Protein AF-A0A933FJE3-F1 (afdb_monomer_lite)

Radius of gyration: 15.72 Å; chains: 1; bounding box: 46×37×36 Å

Sequence (157 aa):
MAVIEDHADWTGIQLTSIDVGARHKKKRNLIFRDIAYATMGEVRLARLLAEQGIPFTPNVLVTLHTLGDKPKDYVPDFILNGMPYLWEGKELIHGFEAKGVPRNGFFAPKALARVEALQRERNIVIKLISDREIIHYFEKSGRLGRSCLPLRPLVDE

Foldseek 3Di:
DDDDDQQFACPPWDLAADCPPLVVVPDPCQDDPNDGDNDNLLVLVVVQCVVVVFDKRAFTWDWFQPLPDHIDIDTAGIFTPDAWFDQQVHDTAGEEHEDEDDDVNDDDVVVVSVQVRSCVVGVHHYHYDYSVRSCCCRVPVSHRHPTRDGPDPPDDD

Secondary structure (DSSP, 8-state):
----------TT----B---SGGG---GGGEETTEE-SSHHHHHHHHHHHHTT--EEESB-EEESSSSSS-EEE--SEEESSS-EEETTTEEESEEEEESPPBTTB--HHHHHHHHHHHHHH---EEEEEHHHHHIIIIIISSSTTT--B-------

pLDDT: mean 83.18, std 14.45, range [37.59, 96.19]

Structure (mmCIF, N/CA/C/O backbone):
data_AF-A0A933FJE3-F1
#
_entry.id   AF-A0A933FJE3-F1
#
loop_
_atom_site.group_PDB
_atom_site.id
_atom_site.type_symbol
_atom_site.label_atom_id
_atom_site.label_alt_id
_atom_site.label_comp_id
_atom_site.label_asym_id
_atom_site.label_entity_id
_atom_site.label_seq_id
_atom_site.pdbx_PDB_ins_code
_atom_site.Cartn_x
_atom_site.Cartn_y
_atom_site.Cartn_z
_atom_site.occupancy
_atom_site.B_iso_or_equiv
_atom_site.auth_seq_id
_atom_site.a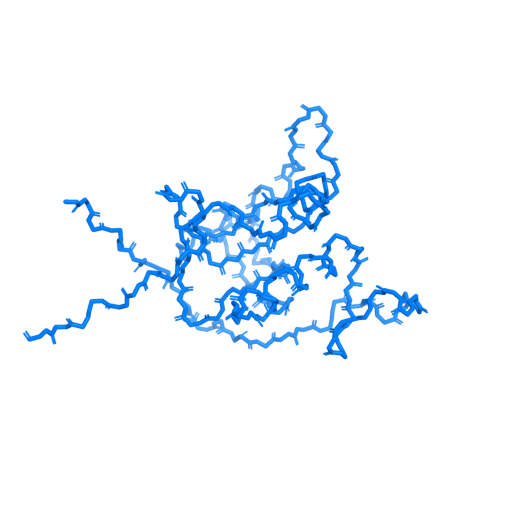uth_comp_id
_atom_site.auth_asym_id
_atom_site.auth_atom_id
_atom_site.pdbx_PDB_model_num
ATOM 1 N N . MET A 1 1 ? -17.650 19.693 -10.206 1.00 47.25 1 MET A N 1
ATOM 2 C CA . MET A 1 1 ? -16.632 18.914 -9.467 1.00 47.25 1 MET A CA 1
ATOM 3 C C . MET A 1 1 ? -15.848 18.123 -10.497 1.00 47.25 1 MET A C 1
ATOM 5 O O . MET A 1 1 ? -16.485 17.613 -11.406 1.00 47.25 1 MET A O 1
ATOM 9 N N . ALA A 1 2 ? -14.515 18.088 -10.425 1.00 51.97 2 ALA A N 1
ATOM 10 C CA . ALA A 1 2 ? -13.732 17.246 -11.331 1.00 51.97 2 ALA A CA 1
ATOM 11 C C . ALA A 1 2 ? -14.068 15.773 -11.049 1.00 51.97 2 ALA A C 1
ATOM 13 O O . ALA A 1 2 ? -14.072 15.366 -9.886 1.00 51.97 2 ALA A O 1
ATOM 14 N N . VAL A 1 3 ? -14.406 15.016 -12.091 1.00 59.41 3 VAL A N 1
ATOM 15 C CA . VAL A 1 3 ? -14.589 13.565 -11.999 1.00 59.41 3 VAL A CA 1
ATOM 16 C C . VAL A 1 3 ? -13.194 12.965 -11.840 1.00 59.41 3 VAL A C 1
ATOM 18 O O . VAL A 1 3 ? -12.312 13.240 -12.648 1.00 59.41 3 VAL A O 1
ATOM 21 N N . ILE A 1 4 ? -12.966 12.229 -10.752 1.00 70.56 4 ILE A N 1
ATOM 22 C CA . ILE A 1 4 ? -11.730 11.467 -10.567 1.00 70.56 4 ILE A CA 1
ATOM 23 C C . ILE A 1 4 ? -12.006 10.086 -11.155 1.00 70.56 4 ILE A C 1
ATOM 25 O O . ILE A 1 4 ? -12.772 9.320 -10.573 1.00 70.56 4 ILE A O 1
ATOM 29 N N . GLU A 1 5 ? -11.431 9.810 -12.321 1.00 79.94 5 GLU A N 1
ATOM 30 C CA . GLU A 1 5 ? -11.540 8.515 -12.992 1.00 79.94 5 GLU A CA 1
ATOM 31 C C . GLU A 1 5 ? -10.448 7.558 -12.501 1.00 79.94 5 GLU A C 1
ATOM 33 O O . GLU A 1 5 ? -9.308 7.960 -12.254 1.00 79.94 5 GLU A O 1
ATOM 38 N N . ASP A 1 6 ? -10.817 6.288 -12.345 1.00 86.81 6 ASP A N 1
ATOM 39 C CA . ASP A 1 6 ? -9.883 5.205 -12.058 1.00 86.81 6 ASP A CA 1
ATOM 40 C C . ASP A 1 6 ? -9.428 4.557 -13.371 1.00 86.81 6 ASP A C 1
ATOM 42 O O . ASP A 1 6 ? -10.247 4.092 -14.164 1.00 86.81 6 ASP A O 1
ATOM 46 N N . HIS A 1 7 ? -8.115 4.523 -13.593 1.00 89.69 7 HIS A N 1
ATOM 47 C CA . HIS A 1 7 ? -7.489 3.931 -14.777 1.00 89.69 7 HIS A CA 1
ATOM 48 C C . HIS A 1 7 ? -6.645 2.691 -14.449 1.00 89.69 7 HIS A C 1
ATOM 50 O O . HIS A 1 7 ? -5.802 2.298 -15.264 1.00 89.69 7 HIS A O 1
ATOM 56 N N . ALA A 1 8 ? -6.816 2.102 -13.260 1.00 91.94 8 ALA A N 1
ATOM 57 C CA . ALA A 1 8 ? -6.064 0.933 -12.828 1.00 91.94 8 ALA A CA 1
ATOM 58 C C . ALA A 1 8 ? -6.268 -0.285 -13.747 1.00 91.94 8 ALA A C 1
ATOM 60 O O . ALA A 1 8 ? -7.383 -0.752 -13.975 1.00 91.94 8 ALA A O 1
ATOM 61 N N . ASP A 1 9 ? -5.159 -0.841 -14.232 1.00 92.75 9 ASP A N 1
ATOM 62 C CA . ASP A 1 9 ? -5.101 -2.082 -14.995 1.00 92.75 9 ASP A CA 1
ATOM 63 C C . ASP A 1 9 ? -4.838 -3.266 -14.057 1.00 92.75 9 ASP A C 1
ATOM 65 O O . ASP A 1 9 ? -3.711 -3.526 -13.628 1.00 92.75 9 ASP A O 1
ATOM 69 N N . TRP A 1 10 ? -5.907 -4.001 -13.759 1.00 91.88 10 TRP A N 1
ATOM 70 C CA . TRP A 1 10 ? -5.880 -5.203 -12.925 1.00 91.88 10 TRP A CA 1
ATOM 71 C C . TRP A 1 10 ? -5.642 -6.493 -13.723 1.00 91.88 10 TRP A C 1
ATOM 73 O O . TRP A 1 10 ? -5.692 -7.589 -13.156 1.00 91.88 10 TRP A O 1
ATOM 83 N N . THR A 1 11 ? -5.396 -6.404 -15.034 1.00 91.00 11 THR A N 1
ATOM 84 C CA . THR A 1 11 ? -5.267 -7.577 -15.907 1.00 91.00 11 THR A CA 1
ATOM 85 C C . THR A 1 11 ? -4.146 -8.498 -15.429 1.00 91.00 11 THR A C 1
ATOM 87 O O . THR A 1 11 ? -2.988 -8.105 -15.307 1.00 91.00 11 THR A O 1
ATOM 90 N N . GLY A 1 12 ? -4.493 -9.760 -15.163 1.00 88.56 12 GLY A N 1
ATOM 91 C CA . GLY A 1 12 ? -3.543 -10.779 -14.710 1.00 88.56 12 GLY A CA 1
ATOM 92 C C . GLY A 1 12 ? -3.146 -10.691 -13.231 1.00 88.56 12 GLY A C 1
ATOM 93 O O . GLY A 1 12 ? -2.390 -11.547 -12.775 1.00 88.56 12 GLY A O 1
ATOM 94 N N . ILE A 1 13 ? -3.664 -9.724 -12.464 1.00 91.06 13 ILE A N 1
ATOM 95 C CA . ILE A 1 13 ? -3.448 -9.640 -11.015 1.00 91.06 13 ILE A CA 1
ATOM 96 C C . ILE A 1 13 ? -4.542 -10.435 -10.301 1.00 91.06 13 ILE A C 1
ATOM 98 O O . ILE A 1 13 ? -5.731 -10.147 -10.423 1.00 91.06 13 ILE A O 1
ATOM 102 N N . GLN A 1 14 ? -4.139 -11.437 -9.521 1.00 92.00 14 GLN A N 1
ATOM 103 C CA . GLN A 1 14 ? -5.055 -12.194 -8.673 1.00 92.00 14 GLN A CA 1
ATOM 104 C C . GLN A 1 14 ? -5.064 -11.600 -7.266 1.00 92.00 14 GLN A C 1
ATOM 106 O O . GLN A 1 14 ? -4.026 -11.531 -6.611 1.00 92.00 14 GLN A O 1
ATOM 111 N N . LEU A 1 15 ? -6.245 -11.205 -6.780 1.00 91.31 15 LEU A N 1
ATOM 112 C CA . LEU A 1 15 ? -6.442 -10.737 -5.405 1.00 91.31 15 LEU A CA 1
ATOM 113 C C . LEU A 1 15 ? -6.443 -11.921 -4.429 1.00 91.31 15 LEU A C 1
ATOM 115 O O . LEU A 1 15 ? -7.445 -12.256 -3.799 1.00 91.31 15 LEU A O 1
ATOM 119 N N . THR A 1 16 ? -5.289 -12.567 -4.319 1.00 91.12 16 THR A N 1
ATOM 120 C CA . THR A 1 16 ? -5.030 -13.689 -3.422 1.00 91.12 16 THR A CA 1
ATOM 121 C C . THR A 1 16 ? -3.801 -13.383 -2.585 1.00 91.12 16 THR A C 1
ATOM 123 O O . THR A 1 16 ? -2.752 -13.035 -3.126 1.00 91.12 16 THR A O 1
ATOM 126 N N . SER A 1 17 ? -3.927 -13.542 -1.269 1.00 89.50 17 SER A N 1
ATOM 127 C CA . SER A 1 17 ? -2.799 -13.384 -0.353 1.00 89.50 17 SER A CA 1
ATOM 128 C C . SER A 1 17 ? -1.782 -14.497 -0.568 1.00 89.50 17 SER A C 1
ATOM 130 O O . SER A 1 17 ? -2.136 -15.680 -0.533 1.00 89.50 17 SER A O 1
ATOM 132 N N . ILE A 1 18 ? -0.522 -14.122 -0.780 1.00 89.12 18 ILE A N 1
ATOM 133 C CA . ILE A 1 18 ? 0.592 -15.065 -0.844 1.00 89.12 18 ILE A CA 1
ATOM 134 C C . ILE A 1 18 ? 1.313 -15.161 0.504 1.00 89.12 18 ILE A C 1
ATOM 136 O O . ILE A 1 18 ? 1.378 -14.209 1.286 1.00 89.12 18 ILE A O 1
ATOM 140 N N . ASP A 1 19 ? 1.890 -16.330 0.783 1.00 80.88 19 ASP A N 1
ATOM 141 C CA . ASP A 1 19 ? 2.715 -16.517 1.975 1.00 80.88 19 ASP A CA 1
ATOM 142 C C . ASP A 1 19 ? 4.084 -15.854 1.779 1.00 80.88 19 ASP A C 1
ATOM 144 O O . ASP A 1 19 ? 4.952 -16.364 1.075 1.00 80.88 19 ASP A O 1
ATOM 148 N N . VAL A 1 20 ? 4.287 -14.710 2.431 1.00 72.69 20 VAL A N 1
ATOM 149 C CA . VAL A 1 20 ? 5.547 -13.949 2.403 1.00 72.69 20 VAL A CA 1
ATOM 150 C C . VAL A 1 20 ? 6.554 -14.393 3.476 1.00 72.69 20 VAL A C 1
ATOM 152 O O . VAL A 1 20 ? 7.509 -13.679 3.785 1.00 72.69 20 VAL A O 1
ATOM 155 N N . GLY A 1 21 ? 6.376 -15.576 4.076 1.00 61.72 21 GLY A N 1
ATOM 156 C CA . GLY A 1 21 ? 7.347 -16.155 5.011 1.00 61.72 21 GLY A CA 1
ATOM 157 C C . GLY A 1 21 ? 7.241 -15.627 6.446 1.00 61.72 21 GLY A C 1
ATOM 158 O O . GLY A 1 21 ? 8.146 -15.833 7.261 1.00 61.72 21 GLY A O 1
ATOM 159 N N . ALA A 1 22 ? 6.121 -14.993 6.812 1.00 55.41 22 ALA A N 1
ATOM 160 C CA . ALA A 1 22 ? 5.866 -14.546 8.186 1.00 55.41 22 ALA A CA 1
ATOM 161 C C . ALA A 1 22 ? 5.720 -15.714 9.189 1.00 55.41 22 ALA A C 1
ATOM 163 O O . ALA A 1 22 ? 5.826 -15.500 10.399 1.00 55.41 22 ALA A O 1
ATOM 164 N N . ARG A 1 23 ? 5.555 -16.961 8.713 1.00 50.00 23 ARG A N 1
ATOM 165 C CA . ARG A 1 23 ? 5.345 -18.173 9.535 1.00 50.00 23 ARG A CA 1
ATOM 166 C C . ARG A 1 23 ? 6.421 -18.431 10.599 1.00 50.00 23 ARG A C 1
ATOM 168 O O . ARG A 1 23 ? 6.124 -19.049 11.621 1.00 50.00 23 ARG A O 1
ATOM 175 N N . HIS A 1 24 ? 7.646 -17.930 10.428 1.00 50.53 24 HIS A N 1
ATOM 176 C CA . HIS A 1 24 ? 8.704 -18.081 11.439 1.00 50.53 24 HIS A CA 1
ATOM 177 C C . HIS A 1 24 ? 8.605 -17.083 12.606 1.00 50.53 24 HIS A C 1
ATOM 179 O O . HIS A 1 24 ? 9.264 -17.264 13.632 1.00 50.53 24 HIS A O 1
ATOM 185 N N . LYS A 1 25 ? 7.742 -16.065 12.520 1.00 54.09 25 LYS A N 1
ATOM 186 C CA . LYS A 1 25 ? 7.489 -15.111 13.606 1.00 54.09 25 LYS A CA 1
ATOM 187 C C . LYS A 1 25 ? 6.264 -15.564 14.406 1.00 54.09 25 LYS A C 1
ATOM 189 O O . LYS A 1 25 ? 5.185 -15.003 14.278 1.00 54.09 25 LYS A O 1
ATOM 194 N N . LYS A 1 26 ? 6.441 -16.561 15.284 1.00 54.94 26 LYS A N 1
ATOM 195 C CA . LYS A 1 26 ? 5.417 -17.124 16.205 1.00 54.94 26 LYS A CA 1
ATOM 196 C C . LYS A 1 26 ? 4.864 -16.138 17.256 1.00 54.94 26 LYS A C 1
ATOM 198 O O . LYS A 1 26 ? 4.440 -16.547 18.338 1.00 54.94 26 LYS A O 1
ATOM 203 N N . LYS A 1 27 ? 4.890 -14.830 17.008 1.00 67.19 27 LYS A N 1
ATOM 204 C CA . LYS A 1 27 ? 4.329 -13.860 17.944 1.00 67.19 27 LYS A CA 1
ATOM 205 C C . LYS A 1 27 ? 2.829 -13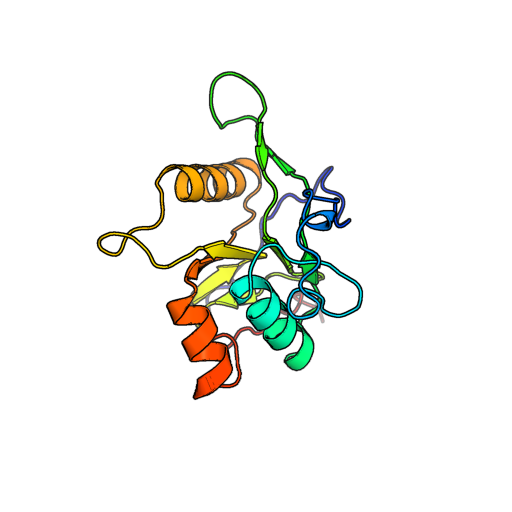.756 17.673 1.00 67.19 27 LYS A C 1
ATOM 207 O O . LYS A 1 27 ? 2.422 -13.212 16.655 1.00 67.19 27 LYS A O 1
ATOM 212 N N . ARG A 1 28 ? 2.005 -14.287 18.585 1.00 72.50 28 ARG A N 1
ATOM 213 C CA . ARG A 1 28 ? 0.529 -14.291 18.472 1.00 72.50 28 ARG A CA 1
ATOM 214 C C . ARG A 1 28 ? -0.075 -12.904 18.218 1.00 72.50 28 ARG A C 1
ATOM 216 O O . ARG A 1 28 ? -1.145 -12.809 17.639 1.00 72.50 28 ARG A O 1
ATOM 223 N N . ASN A 1 29 ? 0.608 -11.834 18.623 1.00 82.75 29 ASN A N 1
ATOM 224 C CA . ASN A 1 29 ? 0.169 -10.460 18.380 1.00 82.75 29 ASN A CA 1
ATOM 225 C C . ASN A 1 29 ? 0.308 -10.003 16.913 1.00 82.75 29 ASN A C 1
ATOM 227 O O . ASN A 1 29 ? -0.216 -8.945 16.585 1.00 82.75 29 ASN A O 1
ATOM 231 N N . LEU A 1 30 ? 0.978 -10.777 16.050 1.00 87.06 30 LEU A N 1
ATOM 232 C CA . LEU A 1 30 ? 1.117 -10.509 14.613 1.00 87.06 30 LEU A CA 1
ATOM 233 C C . LEU A 1 30 ? 0.044 -11.191 13.749 1.00 87.06 30 LEU A C 1
ATOM 235 O O . LEU A 1 30 ? 0.149 -11.188 12.526 1.00 87.06 30 LEU A O 1
ATOM 239 N N . ILE A 1 31 ? -0.970 -11.791 14.374 1.00 87.25 31 ILE A N 1
ATOM 240 C CA . ILE A 1 31 ? -2.056 -12.486 13.680 1.00 87.25 31 ILE A CA 1
ATOM 241 C C . ILE A 1 31 ? -3.336 -11.660 13.795 1.00 87.25 31 ILE A C 1
ATOM 243 O O . ILE A 1 31 ? -3.720 -11.232 14.888 1.00 87.25 31 ILE A O 1
ATOM 247 N N . PHE A 1 32 ? -4.016 -11.456 12.670 1.00 89.69 32 PHE A N 1
ATOM 248 C CA . PHE A 1 32 ? -5.341 -10.846 12.622 1.00 89.69 32 PHE A CA 1
ATOM 249 C C . PHE A 1 32 ? -6.198 -11.545 11.564 1.00 89.69 32 PHE A C 1
ATOM 251 O O . PHE A 1 32 ? -5.778 -11.659 10.416 1.00 89.69 32 PHE A O 1
ATOM 258 N N . ARG A 1 33 ? -7.391 -12.014 11.968 1.00 88.19 33 ARG A N 1
ATOM 259 C CA . ARG A 1 33 ? -8.308 -12.820 11.134 1.00 88.19 33 ARG A CA 1
ATOM 260 C C . ARG A 1 33 ? -7.599 -13.999 10.449 1.00 88.19 33 ARG A C 1
ATOM 262 O O . ARG A 1 33 ? -7.686 -14.156 9.240 1.00 88.19 33 ARG A O 1
ATOM 269 N N . ASP A 1 34 ? -6.832 -14.758 11.233 1.00 85.25 34 ASP A N 1
ATOM 270 C CA . ASP A 1 34 ? -6.049 -15.927 10.797 1.00 85.25 34 ASP A CA 1
ATOM 271 C C . ASP A 1 34 ? -4.954 -15.655 9.746 1.00 85.25 34 ASP A C 1
ATOM 273 O O . ASP A 1 34 ? -4.298 -16.581 9.269 1.00 85.25 34 ASP A O 1
ATOM 277 N N . ILE A 1 35 ? -4.674 -14.382 9.449 1.00 85.56 35 ILE A N 1
ATOM 278 C CA . ILE A 1 35 ? -3.582 -13.952 8.571 1.00 85.56 35 ILE A CA 1
ATOM 279 C C . ILE A 1 35 ? -2.407 -13.472 9.424 1.00 85.56 35 ILE A C 1
ATOM 281 O O . ILE A 1 35 ? -2.580 -12.693 10.366 1.00 85.56 35 ILE A O 1
ATOM 285 N N . ALA A 1 36 ? -1.203 -13.947 9.095 1.00 86.19 36 ALA A N 1
ATOM 286 C CA . ALA A 1 36 ? 0.039 -13.520 9.728 1.00 86.19 36 ALA A CA 1
ATOM 287 C C . ALA A 1 36 ? 0.642 -12.316 8.993 1.00 86.19 36 ALA A C 1
ATOM 289 O O . ALA A 1 36 ? 0.852 -12.366 7.782 1.00 86.19 36 ALA A O 1
ATOM 290 N N . TYR A 1 37 ? 0.974 -11.274 9.748 1.00 87.69 37 TYR A N 1
ATOM 291 C CA . TYR A 1 37 ? 1.587 -10.044 9.250 1.00 87.69 37 TYR A CA 1
ATOM 292 C C . TYR A 1 37 ? 3.063 -9.957 9.658 1.00 87.69 37 TYR A C 1
ATOM 294 O O . TYR A 1 37 ? 3.503 -10.568 10.641 1.00 87.69 37 TYR A O 1
ATOM 302 N N . ALA A 1 38 ? 3.862 -9.198 8.911 1.00 85.25 38 ALA A N 1
ATOM 303 C CA . ALA A 1 38 ? 5.294 -9.073 9.155 1.00 85.25 38 ALA A CA 1
ATOM 304 C C . ALA A 1 38 ? 5.618 -8.109 10.308 1.00 85.25 38 ALA A C 1
ATOM 306 O O . ALA A 1 38 ? 6.662 -8.282 10.965 1.00 85.25 38 ALA A O 1
ATOM 307 N N . THR A 1 39 ? 4.742 -7.130 10.562 1.00 88.81 39 THR A N 1
ATOM 308 C CA . THR A 1 39 ? 4.921 -6.058 11.552 1.00 88.81 39 THR A CA 1
ATOM 309 C C . THR A 1 39 ? 3.644 -5.750 12.349 1.00 88.81 39 THR A C 1
ATOM 311 O O . THR A 1 39 ? 2.530 -6.053 11.934 1.00 88.81 39 THR A O 1
ATOM 314 N N . MET A 1 40 ? 3.791 -5.112 13.521 1.00 89.38 40 MET A N 1
ATOM 315 C CA . MET A 1 40 ? 2.635 -4.594 14.276 1.00 89.38 40 MET A CA 1
ATOM 316 C C . MET A 1 40 ? 1.949 -3.419 13.565 1.00 89.38 40 MET 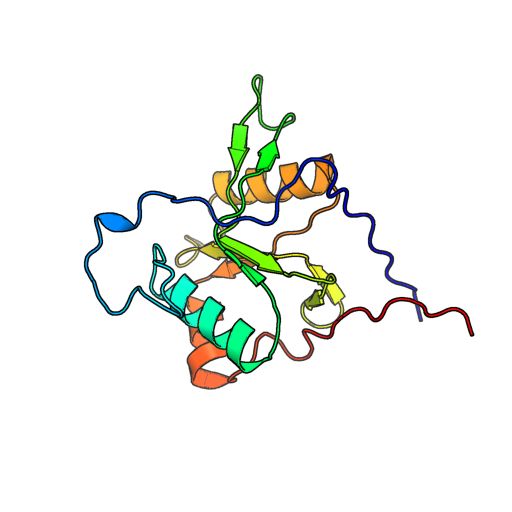A C 1
ATOM 318 O O . MET A 1 40 ? 0.766 -3.185 13.805 1.00 89.38 40 MET A O 1
ATOM 322 N N . GLY A 1 41 ? 2.680 -2.671 12.728 1.00 90.44 41 GLY A N 1
ATOM 323 C CA . GLY A 1 41 ? 2.118 -1.611 11.892 1.00 90.44 41 GLY A CA 1
ATOM 324 C C . GLY A 1 41 ? 1.079 -2.173 10.929 1.00 90.44 41 GLY A C 1
ATOM 325 O O . GLY A 1 41 ? -0.067 -1.733 10.942 1.00 90.44 41 GLY A O 1
ATOM 326 N N . GLU A 1 42 ? 1.427 -3.233 10.202 1.00 93.12 42 GLU A N 1
ATOM 327 C CA . GLU A 1 42 ? 0.482 -3.948 9.338 1.00 93.12 42 GLU A CA 1
ATOM 328 C C . GLU A 1 42 ? -0.739 -4.467 10.108 1.00 93.12 42 GLU A C 1
ATOM 330 O O . GLU A 1 42 ? -1.863 -4.254 9.670 1.00 93.12 42 GLU A O 1
ATOM 335 N N . VAL A 1 43 ? -0.565 -5.067 11.294 1.00 92.38 43 VAL A N 1
ATOM 336 C CA . VAL A 1 43 ? -1.713 -5.527 12.104 1.00 92.38 43 VAL A CA 1
ATOM 337 C C . VAL A 1 43 ? -2.649 -4.379 12.474 1.00 92.38 43 VAL A C 1
ATOM 339 O O . VAL A 1 43 ? -3.870 -4.524 12.397 1.00 92.38 43 VAL A O 1
ATOM 342 N N . ARG A 1 44 ? -2.099 -3.238 12.904 1.00 93.31 44 ARG A N 1
ATOM 343 C CA . ARG A 1 44 ? -2.893 -2.048 13.244 1.00 93.31 44 ARG A CA 1
ATOM 344 C C . ARG A 1 44 ? -3.632 -1.515 12.019 1.00 93.31 44 ARG A C 1
ATOM 346 O O . ARG A 1 44 ? -4.806 -1.173 12.127 1.00 93.31 44 ARG A O 1
ATOM 353 N N . LEU A 1 45 ? -2.973 -1.488 10.864 1.00 93.38 45 LEU A N 1
ATOM 354 C CA . LEU A 1 45 ? -3.577 -1.043 9.613 1.00 93.38 45 LEU A CA 1
ATOM 355 C C . LEU A 1 45 ? -4.697 -1.989 9.154 1.00 93.38 45 LEU A C 1
ATOM 357 O O . LEU A 1 45 ? -5.794 -1.532 8.847 1.00 93.38 45 LEU A O 1
ATOM 361 N N . ALA A 1 46 ? -4.469 -3.302 9.215 1.00 94.12 46 ALA A N 1
ATOM 362 C CA . ALA A 1 46 ? -5.466 -4.327 8.914 1.00 94.12 46 ALA A CA 1
ATOM 363 C C . ALA A 1 46 ? -6.717 -4.194 9.798 1.00 94.12 46 ALA A C 1
ATOM 365 O O . ALA A 1 46 ? -7.844 -4.303 9.312 1.00 94.12 46 ALA A O 1
ATOM 366 N N . ARG A 1 47 ? -6.527 -3.920 11.097 1.00 93.19 47 ARG A N 1
ATOM 367 C CA . ARG A 1 47 ? -7.626 -3.650 12.036 1.00 93.19 47 ARG A CA 1
ATOM 368 C C . ARG A 1 47 ? -8.395 -2.387 11.663 1.00 93.19 47 ARG A C 1
ATOM 370 O O . ARG A 1 47 ? -9.612 -2.459 11.572 1.00 93.19 47 ARG A O 1
ATOM 377 N N . LEU A 1 48 ? -7.705 -1.282 11.369 1.00 91.44 48 LEU A N 1
ATOM 378 C CA . LEU A 1 48 ? -8.352 -0.033 10.950 1.00 91.44 48 LEU A CA 1
ATOM 379 C C . LEU A 1 48 ? -9.186 -0.201 9.682 1.00 91.44 48 LEU A C 1
ATOM 381 O O . LEU A 1 48 ? -10.295 0.324 9.606 1.00 91.44 48 LEU A O 1
ATOM 385 N N . LEU A 1 49 ? -8.661 -0.903 8.676 1.00 91.38 49 LEU A N 1
ATOM 386 C CA . LEU A 1 49 ? -9.397 -1.180 7.442 1.00 91.38 49 LEU A CA 1
ATOM 387 C C . LEU A 1 49 ? -10.651 -2.013 7.739 1.00 91.38 49 LEU A C 1
ATOM 389 O O . LEU A 1 49 ? -11.746 -1.661 7.309 1.00 91.38 49 LEU A O 1
ATOM 393 N N . ALA A 1 50 ? -10.509 -3.066 8.547 1.00 90.81 50 ALA A N 1
ATOM 394 C CA . ALA A 1 50 ? -11.613 -3.937 8.933 1.00 90.81 50 ALA A CA 1
ATOM 395 C C . ALA A 1 50 ? -12.696 -3.229 9.768 1.00 90.81 50 ALA A C 1
ATOM 397 O O . ALA A 1 50 ? -13.880 -3.451 9.526 1.00 90.81 50 ALA A O 1
ATOM 398 N N . GLU A 1 51 ? -12.307 -2.394 10.732 1.00 89.00 51 GLU A N 1
ATOM 399 C CA . GLU A 1 51 ? -13.219 -1.600 11.571 1.00 89.00 51 GLU A CA 1
ATOM 400 C C . GLU A 1 51 ? -14.002 -0.573 10.745 1.00 89.00 51 GLU A C 1
ATOM 402 O O . GLU A 1 51 ? -15.166 -0.306 11.033 1.00 89.00 51 GLU A O 1
ATOM 407 N N . GLN A 1 52 ? -13.399 -0.053 9.675 1.00 85.94 52 GLN A N 1
ATOM 408 C CA . GLN A 1 52 ? -14.049 0.860 8.731 1.00 85.94 52 GLN A CA 1
ATOM 409 C C . GLN A 1 52 ? -14.837 0.136 7.629 1.00 85.94 52 GLN A C 1
ATOM 411 O O . GLN A 1 52 ? -15.370 0.787 6.733 1.00 85.94 52 GLN A O 1
ATOM 416 N N . GLY A 1 53 ? -14.908 -1.199 7.666 1.00 86.81 53 GLY A N 1
ATOM 417 C CA . GLY A 1 53 ? -15.600 -1.985 6.644 1.00 86.81 53 GLY A CA 1
ATOM 418 C C . GLY A 1 53 ? -14.967 -1.876 5.255 1.00 86.81 53 GLY A C 1
ATOM 419 O O . GLY A 1 53 ? -15.646 -2.120 4.263 1.00 86.81 53 GLY A O 1
ATOM 420 N N . ILE A 1 54 ? -13.687 -1.506 5.173 1.00 87.62 54 ILE A N 1
ATOM 421 C CA . ILE A 1 54 ? -12.932 -1.432 3.924 1.00 87.62 54 ILE A CA 1
ATOM 422 C C . ILE A 1 54 ? -12.423 -2.843 3.612 1.00 87.62 54 ILE A C 1
ATOM 424 O O . ILE A 1 54 ? -11.589 -3.362 4.361 1.00 87.62 54 ILE A O 1
ATOM 428 N N . PRO A 1 55 ? -12.921 -3.505 2.555 1.00 90.69 55 PRO A N 1
ATOM 429 C CA . PRO A 1 55 ? -12.453 -4.834 2.200 1.00 90.69 55 PRO A CA 1
ATOM 430 C C . PRO A 1 55 ? -11.050 -4.730 1.590 1.00 90.69 55 PRO A C 1
ATOM 432 O O . PRO A 1 55 ? -10.757 -3.812 0.829 1.00 90.69 55 PRO A O 1
ATOM 435 N N . PHE A 1 56 ? -10.168 -5.668 1.924 1.00 93.81 56 PHE A N 1
ATOM 436 C CA . PHE A 1 56 ? -8.795 -5.671 1.431 1.00 93.81 56 PHE A CA 1
ATOM 437 C C . PHE A 1 56 ? -8.247 -7.091 1.299 1.00 93.81 56 PHE A C 1
ATOM 439 O O . PHE A 1 56 ? -8.693 -8.011 1.990 1.00 93.81 56 PHE A O 1
ATOM 446 N N . THR A 1 57 ? -7.240 -7.244 0.446 1.00 94.88 57 THR A N 1
ATOM 447 C CA . THR A 1 57 ? -6.425 -8.447 0.306 1.00 94.88 57 THR A CA 1
ATOM 448 C C . THR A 1 57 ? -4.989 -8.118 0.710 1.00 94.88 57 THR A C 1
ATOM 450 O O . THR A 1 57 ? -4.382 -7.232 0.106 1.00 94.88 57 THR A O 1
ATOM 453 N N . PRO A 1 58 ? -4.427 -8.778 1.734 1.00 94.69 58 PRO A N 1
ATOM 454 C CA . PRO A 1 58 ? -3.038 -8.562 2.109 1.00 94.69 58 PRO A CA 1
ATOM 455 C C . PRO A 1 58 ? -2.085 -9.322 1.182 1.00 94.69 58 PRO A C 1
ATOM 457 O O . PRO A 1 58 ? -2.470 -10.347 0.626 1.00 94.69 58 PRO A O 1
ATOM 460 N N . ASN A 1 59 ? -0.837 -8.863 1.083 1.00 92.62 59 ASN A N 1
ATOM 461 C CA . ASN A 1 59 ? 0.267 -9.562 0.413 1.00 92.62 59 ASN A CA 1
ATOM 462 C C . ASN A 1 59 ? -0.074 -10.062 -1.005 1.00 92.62 59 ASN A C 1
ATOM 464 O O . ASN A 1 59 ? 0.025 -11.257 -1.287 1.00 92.62 59 ASN A O 1
ATOM 468 N N . VAL A 1 60 ? -0.499 -9.167 -1.896 1.00 92.75 60 VAL A N 1
ATOM 469 C CA . VAL A 1 60 ? -0.849 -9.528 -3.282 1.00 92.75 60 VAL A CA 1
ATOM 470 C C . VAL A 1 60 ? 0.405 -9.538 -4.150 1.00 92.75 60 VAL A C 1
ATOM 472 O O . VAL A 1 60 ? 1.145 -8.565 -4.167 1.00 92.75 60 VAL A O 1
ATOM 475 N N . LEU A 1 61 ? 0.661 -10.617 -4.890 1.00 94.25 61 LEU A N 1
ATOM 476 C CA . LEU A 1 61 ? 1.812 -10.682 -5.793 1.00 94.25 61 LEU A CA 1
ATOM 477 C C . LEU A 1 61 ? 1.539 -9.912 -7.092 1.00 94.25 61 LEU A C 1
ATOM 479 O O . LEU A 1 61 ? 0.562 -10.186 -7.787 1.00 94.25 61 LEU A O 1
ATOM 483 N N . VAL A 1 62 ? 2.441 -8.999 -7.446 1.00 93.94 62 VAL A N 1
ATOM 484 C CA . VAL A 1 62 ? 2.425 -8.258 -8.710 1.00 93.94 62 VAL A CA 1
ATOM 485 C C . VAL A 1 62 ? 3.805 -8.315 -9.356 1.00 93.94 62 VAL A C 1
ATOM 487 O O . VAL A 1 62 ? 4.815 -8.033 -8.714 1.00 93.94 62 VAL A O 1
ATOM 490 N N . THR A 1 63 ? 3.865 -8.637 -10.644 1.00 93.88 63 THR A N 1
ATOM 491 C CA . THR A 1 63 ? 5.118 -8.615 -11.408 1.00 93.88 63 THR A CA 1
ATOM 492 C C . THR A 1 63 ? 5.277 -7.270 -12.115 1.00 93.88 63 THR A C 1
ATOM 494 O O . THR A 1 63 ? 4.409 -6.850 -12.876 1.00 93.88 63 THR A O 1
ATOM 497 N N . LEU A 1 64 ? 6.400 -6.597 -11.859 1.00 92.88 64 LEU A N 1
ATOM 498 C CA . LEU A 1 64 ? 6.775 -5.314 -12.452 1.00 92.88 64 LEU A CA 1
ATOM 499 C C . LEU A 1 64 ? 7.801 -5.533 -13.563 1.00 92.88 64 LEU A C 1
ATOM 501 O O . LEU A 1 64 ? 8.863 -6.115 -13.323 1.00 92.88 64 LEU A O 1
ATOM 505 N N . HIS A 1 65 ? 7.521 -5.039 -14.763 1.00 90.56 65 HIS A N 1
ATOM 506 C CA . HIS A 1 65 ? 8.370 -5.211 -15.945 1.00 90.56 65 HIS A CA 1
ATOM 507 C C . HIS A 1 65 ? 9.320 -4.038 -16.189 1.00 90.56 65 HIS A C 1
ATOM 509 O O . HIS A 1 65 ? 10.309 -4.186 -16.900 1.00 90.56 65 HIS A O 1
ATOM 515 N N . THR A 1 66 ? 9.049 -2.877 -15.601 1.00 86.06 66 THR A N 1
ATOM 516 C CA . THR A 1 66 ? 9.809 -1.641 -15.833 1.00 86.06 66 THR A CA 1
ATOM 517 C C . THR A 1 66 ? 10.851 -1.350 -14.753 1.00 86.06 66 THR A C 1
ATOM 519 O O . THR A 1 66 ? 11.526 -0.317 -14.800 1.00 86.06 66 THR A O 1
ATOM 522 N N . LEU A 1 67 ? 10.999 -2.244 -13.768 1.00 84.94 67 LEU A N 1
ATOM 523 C CA . LEU A 1 67 ? 11.922 -2.088 -12.645 1.00 84.94 67 LEU A CA 1
ATOM 524 C C . LEU A 1 67 ? 13.284 -2.763 -12.916 1.00 84.94 67 LEU A C 1
ATOM 526 O O . LEU A 1 67 ? 13.652 -3.753 -12.277 1.00 84.94 67 LEU A O 1
ATOM 530 N N . GLY A 1 68 ? 14.094 -2.169 -13.794 1.00 83.00 68 GLY A N 1
ATOM 531 C CA . GLY A 1 68 ? 15.406 -2.690 -14.216 1.00 83.00 68 GLY A CA 1
ATOM 532 C C . GLY A 1 68 ? 15.312 -3.661 -15.399 1.00 83.00 68 GLY A C 1
ATOM 533 O O . GLY A 1 68 ? 14.279 -3.735 -16.048 1.00 83.00 68 GLY A O 1
ATOM 534 N N . ASP A 1 69 ? 16.383 -4.413 -15.671 1.00 85.50 69 ASP A N 1
ATOM 535 C CA . ASP A 1 69 ? 16.515 -5.188 -16.925 1.00 85.50 69 ASP A CA 1
ATOM 536 C C . ASP A 1 69 ? 15.693 -6.488 -16.979 1.00 85.50 69 ASP A C 1
ATOM 538 O O . ASP A 1 69 ? 15.592 -7.125 -18.026 1.00 85.50 69 ASP A O 1
ATOM 542 N N . LYS A 1 70 ? 15.151 -6.936 -15.843 1.00 89.38 70 LYS A N 1
ATOM 543 C CA . LYS A 1 70 ? 14.371 -8.176 -15.724 1.00 89.38 70 LYS A CA 1
ATOM 544 C C . LYS A 1 70 ? 13.105 -7.920 -14.909 1.00 89.38 70 LYS A C 1
ATOM 546 O O . LYS A 1 70 ? 13.171 -7.093 -13.993 1.00 89.38 70 LYS A O 1
ATOM 551 N N . PRO A 1 71 ? 12.007 -8.659 -15.168 1.00 90.44 71 PRO A N 1
ATOM 552 C CA . PRO A 1 71 ? 10.808 -8.586 -14.345 1.00 90.44 71 PRO A CA 1
ATOM 553 C C . PRO A 1 71 ? 11.128 -8.818 -12.865 1.00 90.44 71 PRO A C 1
ATOM 555 O O . PRO A 1 71 ? 11.962 -9.666 -12.526 1.00 90.44 71 PRO A O 1
ATOM 558 N N . LYS A 1 72 ? 10.483 -8.052 -11.985 1.00 92.62 72 LYS A N 1
ATOM 559 C CA . LYS A 1 72 ? 10.648 -8.155 -10.533 1.00 92.62 72 LYS A CA 1
ATOM 560 C C . LYS A 1 72 ? 9.306 -8.259 -9.849 1.00 92.62 72 LYS A C 1
ATOM 562 O O . LYS A 1 72 ? 8.421 -7.445 -10.087 1.00 92.62 72 LYS A O 1
ATOM 567 N N . ASP A 1 73 ? 9.229 -9.178 -8.904 1.00 92.75 73 ASP A N 1
ATOM 568 C CA . ASP A 1 73 ? 8.063 -9.289 -8.050 1.00 92.75 73 ASP A CA 1
ATOM 569 C C . ASP A 1 73 ? 8.030 -8.171 -7.006 1.00 92.75 73 ASP A C 1
ATOM 571 O O . ASP A 1 73 ? 9.033 -7.814 -6.362 1.00 92.75 73 ASP A O 1
ATOM 575 N N . TYR A 1 74 ? 6.838 -7.622 -6.845 1.00 94.12 74 TYR A N 1
ATOM 576 C CA . TYR A 1 74 ? 6.453 -6.684 -5.816 1.00 94.12 74 TYR A CA 1
ATOM 577 C C . TYR A 1 74 ? 5.209 -7.221 -5.110 1.00 94.12 74 TYR A C 1
ATOM 579 O O . TYR A 1 74 ? 4.308 -7.764 -5.736 1.00 94.12 74 TYR A O 1
ATOM 587 N N . VAL A 1 75 ? 5.192 -7.097 -3.787 1.00 94.44 75 VAL A N 1
ATOM 588 C CA . VAL A 1 75 ? 4.107 -7.576 -2.941 1.00 94.44 75 VAL A CA 1
ATOM 589 C C . VAL A 1 75 ? 3.671 -6.411 -2.062 1.00 94.44 75 VAL A C 1
ATOM 591 O O . VAL A 1 75 ? 4.315 -6.189 -1.036 1.00 94.44 75 VAL A O 1
ATOM 594 N N . PRO A 1 76 ? 2.668 -5.617 -2.481 1.00 94.69 76 PRO A N 1
ATOM 595 C CA . PRO A 1 76 ? 2.055 -4.623 -1.616 1.00 94.69 76 PRO A CA 1
ATOM 596 C C . PRO A 1 76 ? 1.493 -5.274 -0.354 1.00 94.69 76 PRO A C 1
ATOM 598 O O . PRO A 1 76 ? 0.897 -6.355 -0.420 1.00 94.69 76 PRO A O 1
ATOM 601 N N . ASP A 1 77 ? 1.636 -4.595 0.784 1.00 94.75 77 ASP A N 1
ATOM 602 C CA . ASP A 1 77 ? 1.144 -5.117 2.064 1.00 94.75 77 ASP A CA 1
ATOM 603 C C . ASP A 1 77 ? -0.388 -5.257 2.059 1.00 94.75 77 ASP A C 1
ATOM 605 O O . ASP A 1 77 ? -0.919 -6.241 2.577 1.00 94.75 77 ASP A O 1
ATOM 609 N N . PHE A 1 78 ? -1.099 -4.307 1.438 1.00 95.44 78 PHE A N 1
ATOM 610 C CA . PHE A 1 78 ? -2.561 -4.293 1.335 1.00 95.44 78 PHE A CA 1
ATOM 611 C C . PHE A 1 78 ? -3.033 -3.779 -0.027 1.00 95.44 78 PHE A C 1
ATOM 613 O O . PHE A 1 78 ? -2.642 -2.689 -0.441 1.00 95.44 78 PHE A O 1
ATOM 620 N N . ILE A 1 79 ? -3.954 -4.500 -0.662 1.00 95.31 79 ILE A N 1
ATOM 621 C CA . ILE A 1 79 ? -4.764 -4.028 -1.792 1.00 95.31 79 ILE A CA 1
ATOM 622 C C . ILE A 1 79 ? -6.208 -3.865 -1.328 1.00 95.31 79 ILE A C 1
ATOM 624 O O . ILE A 1 79 ? -6.744 -4.758 -0.679 1.00 95.31 79 ILE A O 1
ATOM 628 N N . LEU A 1 80 ? -6.834 -2.733 -1.632 1.00 93.06 80 LEU A N 1
ATOM 629 C CA . LEU A 1 80 ? -8.230 -2.447 -1.311 1.00 93.06 80 LEU A CA 1
ATOM 630 C C . LEU A 1 80 ? -9.120 -3.118 -2.355 1.00 93.06 80 LEU A C 1
ATOM 632 O O . LEU A 1 80 ? -8.945 -2.930 -3.556 1.00 93.06 80 LEU A O 1
ATOM 636 N N . ASN A 1 81 ? -10.058 -3.934 -1.891 1.00 87.38 81 ASN A N 1
ATOM 637 C CA . ASN A 1 81 ? -10.935 -4.694 -2.764 1.00 87.38 81 ASN A CA 1
ATOM 638 C C . ASN A 1 81 ? -12.130 -3.829 -3.177 1.00 87.38 81 ASN A C 1
ATOM 640 O O . ASN A 1 81 ? -12.627 -3.002 -2.413 1.00 87.38 81 ASN A O 1
ATOM 644 N N . GLY A 1 82 ? -12.655 -4.083 -4.368 1.00 67.56 82 GLY A N 1
ATOM 645 C CA . GLY A 1 82 ? -13.907 -3.496 -4.822 1.00 67.56 82 GLY A CA 1
ATOM 646 C C . GLY A 1 82 ? -13.726 -2.169 -5.542 1.00 67.56 82 GLY A C 1
ATOM 647 O O . GLY A 1 82 ? -14.223 -2.080 -6.655 1.00 67.56 82 GLY A O 1
ATOM 648 N N . MET A 1 83 ? -13.056 -1.168 -4.950 1.00 75.56 83 MET A N 1
ATOM 649 C CA . MET A 1 83 ? -12.927 0.185 -5.529 1.00 75.56 83 MET A CA 1
ATOM 650 C C . MET A 1 83 ? -11.711 0.945 -4.975 1.00 75.56 83 MET A C 1
ATOM 652 O O . MET A 1 83 ? -11.268 0.656 -3.857 1.00 75.56 83 MET A O 1
ATOM 656 N N . PRO A 1 84 ? -11.200 1.955 -5.696 1.00 84.69 84 PRO A N 1
ATOM 657 C CA . PRO A 1 84 ? -10.229 2.879 -5.138 1.00 84.69 84 PRO A CA 1
ATOM 658 C C . PRO A 1 84 ? -10.848 3.810 -4.087 1.00 84.69 84 PRO A C 1
ATOM 660 O O . PRO A 1 84 ? -12.058 4.064 -4.047 1.00 84.69 84 PRO A O 1
ATOM 663 N N . TYR A 1 85 ? -9.981 4.360 -3.245 1.00 84.31 85 TYR A N 1
ATOM 664 C CA . TYR A 1 85 ? -10.334 5.249 -2.144 1.00 84.31 85 TYR A CA 1
ATOM 665 C C . TYR A 1 85 ? -9.661 6.606 -2.309 1.00 84.31 85 TYR A C 1
ATOM 667 O O . TYR A 1 85 ? -8.524 6.691 -2.762 1.00 84.31 85 TYR A O 1
ATOM 675 N N . LEU A 1 86 ? -10.333 7.678 -1.887 1.00 83.31 86 LEU A N 1
ATOM 676 C CA . LEU A 1 86 ? -9.709 8.999 -1.828 1.00 83.31 86 LEU A CA 1
ATOM 677 C C . LEU A 1 86 ? -8.931 9.174 -0.521 1.00 83.31 86 LEU A C 1
ATOM 679 O O . LEU A 1 86 ? -9.501 9.362 0.550 1.00 83.31 86 LEU A O 1
ATOM 683 N N . TRP A 1 87 ? -7.609 9.179 -0.594 1.00 83.62 87 TRP A N 1
ATOM 684 C CA . TRP A 1 87 ? -6.748 9.572 0.507 1.00 83.62 87 TRP A CA 1
ATOM 685 C C . TRP A 1 87 ? -6.843 11.083 0.746 1.00 83.62 87 TRP A C 1
ATOM 687 O O . TRP A 1 87 ? -6.600 11.900 -0.146 1.00 83.62 87 TRP A O 1
ATOM 697 N N . GLU A 1 88 ? -7.257 11.453 1.962 1.00 78.88 88 GLU A N 1
ATOM 698 C CA . GLU A 1 88 ? -7.465 12.845 2.400 1.00 78.88 88 GLU A CA 1
ATOM 699 C C . GLU A 1 88 ? -8.344 13.690 1.454 1.00 78.88 88 GLU A C 1
ATOM 701 O O . GLU A 1 88 ? -8.2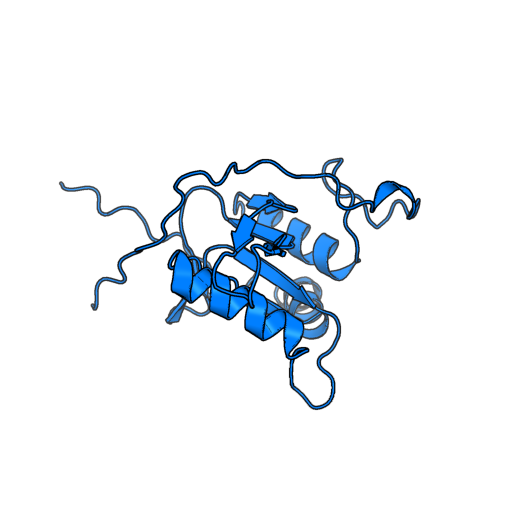38 14.916 1.422 1.00 78.88 88 GLU A O 1
ATOM 706 N N . GLY A 1 89 ? -9.231 13.039 0.690 1.00 74.19 89 GLY A N 1
ATOM 707 C CA . GLY A 1 89 ? -10.113 13.694 -0.280 1.00 74.19 89 GLY A CA 1
ATOM 708 C C . GLY A 1 89 ? -9.406 14.263 -1.515 1.00 74.19 89 GLY A C 1
ATOM 709 O O . GLY A 1 89 ? -9.998 15.093 -2.200 1.00 74.19 89 GLY A O 1
ATOM 710 N N . LYS A 1 90 ? -8.152 13.873 -1.780 1.00 79.19 90 LYS A N 1
ATOM 711 C CA . LYS A 1 90 ? -7.332 14.447 -2.861 1.00 79.19 90 LYS A CA 1
ATOM 712 C C . LYS A 1 90 ? -6.722 13.412 -3.795 1.00 79.19 90 LYS A C 1
ATOM 714 O O . LYS A 1 90 ? -6.663 13.650 -4.994 1.00 79.19 90 LYS A O 1
ATOM 719 N N . GLU A 1 91 ? -6.222 12.311 -3.246 1.00 83.81 91 GLU A N 1
ATOM 720 C CA . GLU A 1 91 ? -5.403 11.341 -3.978 1.00 83.81 91 GLU A CA 1
ATOM 721 C C . GLU A 1 91 ? -6.143 10.010 -4.076 1.00 83.81 91 GLU A C 1
ATOM 723 O O . GLU A 1 91 ? -6.581 9.478 -3.064 1.00 83.81 91 GLU A O 1
ATOM 728 N N . LEU A 1 92 ? -6.285 9.464 -5.280 1.00 89.19 92 LEU A N 1
ATOM 729 C CA . LEU A 1 92 ? -6.864 8.141 -5.480 1.00 89.19 92 LEU A CA 1
ATOM 730 C C . LEU A 1 92 ? -5.830 7.069 -5.106 1.00 89.19 92 LEU A C 1
ATOM 732 O O . LEU A 1 92 ? -4.706 7.097 -5.601 1.00 89.19 92 LEU A O 1
ATOM 736 N N . ILE A 1 93 ? -6.204 6.133 -4.232 1.00 92.94 93 ILE A N 1
ATOM 737 C CA . ILE A 1 93 ? -5.353 5.026 -3.780 1.00 92.94 93 ILE A CA 1
ATOM 738 C C . ILE A 1 93 ? -6.066 3.677 -3.924 1.00 92.94 93 ILE A C 1
ATOM 740 O O . ILE A 1 93 ? -7.280 3.576 -3.754 1.00 92.94 93 ILE A O 1
ATOM 744 N N . HIS A 1 94 ? -5.291 2.626 -4.170 1.00 94.88 94 HIS A N 1
ATOM 745 C CA . HIS A 1 94 ? -5.763 1.246 -4.346 1.00 94.88 94 HIS A CA 1
ATOM 746 C C . HIS A 1 94 ? -5.229 0.301 -3.274 1.00 94.88 94 HIS A C 1
ATOM 748 O O . HIS A 1 94 ? -5.539 -0.886 -3.271 1.00 94.88 94 HIS A O 1
ATOM 754 N N . GLY A 1 95 ? -4.374 0.793 -2.386 1.00 95.19 95 GLY A N 1
ATOM 755 C CA . GLY A 1 95 ? -3.660 -0.052 -1.450 1.00 95.19 95 GLY A CA 1
ATOM 756 C C . GLY A 1 95 ? -2.708 0.727 -0.568 1.00 95.19 95 GLY A C 1
ATOM 757 O O . GLY A 1 95 ? -2.526 1.938 -0.723 1.00 95.19 95 GLY A O 1
ATOM 758 N N . PHE A 1 96 ? -2.084 -0.001 0.346 1.00 95.12 96 PHE A N 1
ATOM 759 C CA . PHE A 1 96 ? -1.120 0.526 1.294 1.00 95.12 96 PHE A CA 1
ATOM 760 C C . PHE A 1 96 ? 0.145 -0.325 1.316 1.00 95.12 96 PHE A C 1
ATOM 762 O O . PHE A 1 96 ? 0.096 -1.551 1.228 1.00 95.12 96 PHE A O 1
ATOM 769 N N . GLU A 1 97 ? 1.267 0.352 1.515 1.00 95.56 97 GLU A N 1
ATOM 770 C CA . GLU A 1 97 ? 2.557 -0.240 1.841 1.00 95.56 97 GLU A CA 1
ATOM 771 C C . GLU A 1 97 ? 3.009 0.350 3.183 1.00 95.56 97 GLU A C 1
ATOM 773 O O . GLU A 1 97 ? 3.367 1.530 3.285 1.00 95.56 97 GLU A O 1
ATOM 778 N N . ALA A 1 98 ? 2.986 -0.471 4.226 1.00 93.06 98 ALA A N 1
ATOM 779 C CA . ALA A 1 98 ? 3.429 -0.110 5.557 1.00 93.06 98 ALA A CA 1
ATOM 780 C C . ALA A 1 98 ? 4.959 -0.092 5.609 1.00 93.06 98 ALA A C 1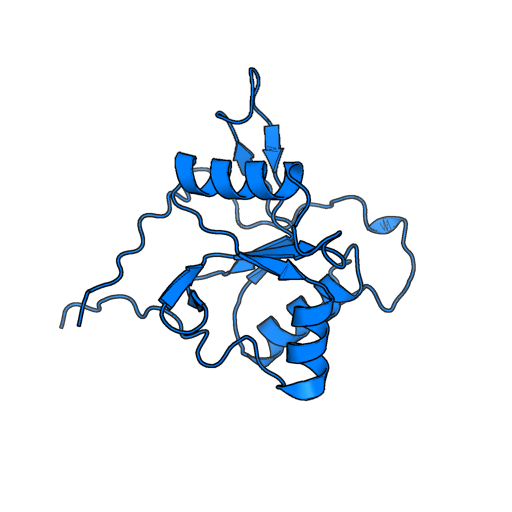
ATOM 782 O O . ALA A 1 98 ? 5.663 -1.013 5.174 1.00 93.06 98 ALA A O 1
ATOM 783 N N . LYS A 1 99 ? 5.520 0.977 6.163 1.00 91.12 99 LYS A N 1
ATOM 784 C CA . LYS A 1 99 ? 6.963 1.101 6.366 1.00 91.12 99 LYS A CA 1
ATOM 785 C C . LYS A 1 99 ? 7.254 1.551 7.786 1.00 91.12 99 LYS A C 1
ATOM 787 O O . LYS A 1 99 ? 6.513 2.325 8.383 1.00 91.12 99 LYS A O 1
ATOM 792 N N . GLY A 1 100 ? 8.394 1.102 8.308 1.00 86.50 100 GLY A N 1
ATOM 793 C CA . GLY A 1 100 ? 8.936 1.653 9.545 1.00 86.50 100 GLY A CA 1
ATOM 794 C C . GLY A 1 100 ? 9.177 3.163 9.435 1.00 86.50 100 GLY A C 1
ATOM 795 O O . GLY A 1 100 ? 9.023 3.769 8.372 1.00 86.50 100 GLY A O 1
ATOM 796 N N . VAL A 1 101 ? 9.585 3.782 10.542 1.00 78.75 101 VAL A N 1
ATOM 797 C CA . VAL A 1 101 ? 9.794 5.235 10.598 1.00 78.75 101 VAL A CA 1
ATOM 798 C C . VAL A 1 101 ? 10.793 5.689 9.513 1.00 78.75 101 VAL A C 1
ATOM 800 O O . VAL A 1 101 ? 11.920 5.180 9.485 1.00 78.75 101 VAL A O 1
ATOM 803 N N . PRO A 1 102 ? 10.408 6.640 8.635 1.00 78.44 102 PRO A N 1
ATOM 804 C CA . PRO A 1 102 ? 11.293 7.223 7.633 1.00 78.44 102 PRO A CA 1
ATOM 805 C C . PRO A 1 102 ? 12.599 7.722 8.254 1.00 78.44 102 PRO A C 1
ATOM 807 O O . PRO A 1 102 ? 12.586 8.409 9.278 1.00 78.44 102 PRO A O 1
ATOM 810 N N . ARG A 1 103 ? 13.739 7.422 7.625 1.00 76.31 103 ARG A N 1
ATOM 811 C CA . ARG A 1 103 ? 15.021 8.022 8.023 1.00 76.31 103 ARG A CA 1
ATOM 812 C C . ARG A 1 103 ? 15.118 9.390 7.355 1.00 76.31 103 ARG A C 1
ATOM 814 O O . ARG A 1 103 ? 14.922 9.494 6.150 1.00 76.31 103 ARG A O 1
ATOM 821 N N . ASN A 1 104 ? 15.388 10.4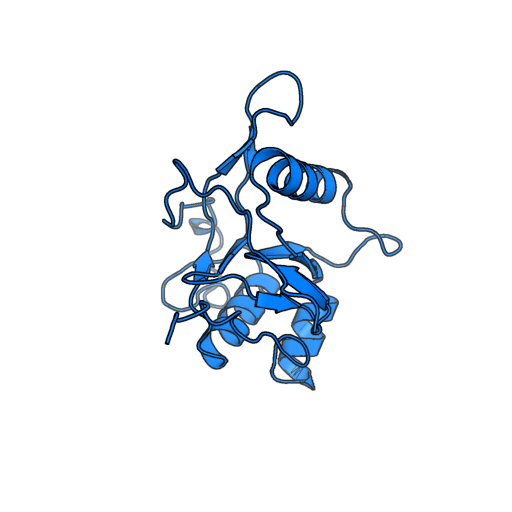37 8.133 1.00 81.94 104 ASN A N 1
ATOM 822 C CA . ASN A 1 104 ? 15.449 11.828 7.655 1.00 81.94 104 ASN A CA 1
ATOM 823 C C . ASN A 1 104 ? 14.161 12.320 6.963 1.00 81.94 104 ASN A C 1
ATOM 825 O O . ASN A 1 104 ? 14.221 13.203 6.117 1.00 81.94 104 ASN A O 1
ATOM 829 N N . GLY A 1 105 ? 13.001 11.747 7.303 1.00 78.56 105 GLY A N 1
ATOM 830 C CA . GLY A 1 105 ? 11.712 12.133 6.716 1.00 78.56 105 GLY A CA 1
ATOM 831 C C . GLY A 1 105 ? 11.383 11.484 5.367 1.00 78.56 105 GLY A C 1
ATOM 832 O O . GLY A 1 105 ? 10.297 11.728 4.854 1.00 78.56 105 GLY A O 1
ATOM 833 N N . PHE A 1 106 ? 12.250 10.622 4.823 1.00 84.44 106 PHE A N 1
ATOM 834 C CA . PHE A 1 106 ? 12.032 9.969 3.527 1.00 84.44 106 PHE A CA 1
ATOM 835 C C . PHE A 1 106 ? 11.921 8.445 3.649 1.00 84.44 106 PHE A C 1
ATOM 837 O O . PHE A 1 106 ? 12.647 7.798 4.416 1.00 84.44 106 PHE A O 1
ATOM 844 N N . PHE A 1 107 ? 11.001 7.856 2.880 1.00 89.06 107 PHE A N 1
ATOM 845 C CA . PHE A 1 107 ? 10.939 6.406 2.708 1.00 89.06 107 PHE A CA 1
ATOM 846 C C . PHE A 1 107 ? 12.156 5.909 1.921 1.00 89.06 107 PHE A C 1
ATOM 848 O O . PHE A 1 107 ? 12.783 6.647 1.164 1.00 89.06 107 PHE A O 1
ATOM 855 N N . ALA A 1 108 ? 12.504 4.633 2.103 1.00 87.94 108 ALA A N 1
ATOM 856 C CA . ALA A 1 108 ? 13.631 4.043 1.393 1.00 87.94 108 ALA A CA 1
ATOM 857 C C . ALA A 1 108 ? 13.424 4.149 -0.136 1.00 87.94 108 ALA A C 1
ATOM 859 O O . ALA A 1 108 ? 12.357 3.746 -0.608 1.00 87.94 108 ALA A O 1
ATOM 860 N N . PRO A 1 109 ? 14.435 4.571 -0.925 1.00 89.88 109 PRO A N 1
ATOM 861 C CA . PRO A 1 109 ? 14.304 4.726 -2.380 1.00 89.88 109 PRO A CA 1
ATOM 862 C C . PRO A 1 109 ? 13.792 3.469 -3.090 1.00 89.88 109 PRO A C 1
ATOM 864 O O . PRO A 1 109 ? 13.031 3.543 -4.043 1.00 89.88 109 PRO A O 1
ATOM 867 N N . LYS A 1 110 ? 14.151 2.285 -2.578 1.00 89.38 110 LYS A N 1
ATOM 868 C CA . LYS A 1 110 ? 13.676 1.003 -3.110 1.00 89.38 110 LYS A CA 1
ATOM 869 C C . LYS A 1 110 ? 12.163 0.796 -2.946 1.00 89.38 110 LYS A C 1
ATOM 871 O O . LYS A 1 110 ? 11.564 0.128 -3.780 1.00 89.38 110 LYS A O 1
ATOM 876 N N . ALA A 1 111 ? 11.567 1.302 -1.866 1.00 90.31 111 ALA A N 1
ATOM 877 C CA . ALA A 1 111 ? 10.122 1.224 -1.661 1.00 90.31 111 ALA A CA 1
ATOM 878 C C . ALA A 1 111 ? 9.397 2.184 -2.613 1.00 90.31 111 ALA A C 1
ATOM 880 O O . ALA A 1 111 ? 8.467 1.763 -3.290 1.00 90.31 111 ALA A O 1
ATOM 881 N N . LEU A 1 112 ? 9.902 3.419 -2.732 1.00 92.50 112 LEU A N 1
ATOM 882 C CA . LEU A 1 112 ? 9.398 4.427 -3.671 1.00 92.50 112 LEU A CA 1
ATOM 883 C C . LEU A 1 112 ? 9.431 3.918 -5.118 1.00 92.50 112 LEU A C 1
ATOM 885 O O . LEU A 1 112 ? 8.399 3.868 -5.774 1.00 92.50 112 LEU A O 1
ATOM 889 N N . ALA A 1 113 ? 10.572 3.393 -5.568 1.00 93.88 113 ALA A N 1
ATOM 890 C CA . ALA A 1 113 ? 10.719 2.894 -6.935 1.00 93.88 113 ALA A CA 1
ATOM 891 C C . ALA A 1 113 ? 9.737 1.760 -7.293 1.00 93.88 113 ALA A C 1
ATOM 893 O O . ALA A 1 113 ? 9.369 1.608 -8.453 1.00 93.88 113 ALA A O 1
ATOM 894 N N . ARG A 1 114 ? 9.315 0.941 -6.318 1.00 94.69 114 ARG A N 1
ATOM 895 C CA . ARG A 1 114 ? 8.333 -0.134 -6.545 1.00 94.69 114 ARG A CA 1
ATOM 896 C C . ARG A 1 114 ? 6.918 0.405 -6.703 1.00 94.69 114 ARG A C 1
ATOM 898 O O . ARG A 1 114 ? 6.234 -0.008 -7.634 1.00 94.69 114 ARG A O 1
ATOM 905 N N . VAL A 1 115 ? 6.503 1.321 -5.825 1.00 95.38 115 VAL A N 1
ATOM 906 C CA . VAL A 1 115 ? 5.168 1.933 -5.915 1.00 95.38 115 VAL A CA 1
ATOM 907 C C . VAL A 1 115 ? 5.047 2.806 -7.165 1.00 95.38 115 VAL A C 1
ATOM 909 O O . VAL A 1 115 ? 4.045 2.723 -7.865 1.00 95.38 115 VAL A O 1
ATOM 912 N N . GLU A 1 116 ? 6.100 3.548 -7.518 1.00 95.19 116 GLU A N 1
ATOM 913 C CA . GLU A 1 116 ? 6.160 4.357 -8.741 1.00 95.19 116 GLU A CA 1
ATOM 914 C C . GLU A 1 116 ? 6.128 3.488 -10.005 1.00 95.19 116 GLU A C 1
ATOM 916 O O . GLU A 1 116 ? 5.434 3.814 -10.967 1.00 95.19 116 GLU A O 1
ATOM 921 N N . ALA A 1 117 ? 6.849 2.361 -10.016 1.00 95.31 117 ALA A N 1
ATOM 922 C CA . ALA A 1 117 ? 6.811 1.427 -11.138 1.00 95.31 117 ALA A CA 1
ATOM 923 C C . ALA A 1 117 ? 5.414 0.819 -11.321 1.00 95.31 117 ALA A C 1
ATOM 925 O O . ALA A 1 117 ? 4.920 0.786 -12.446 1.00 95.31 117 ALA A O 1
ATOM 926 N N . LEU A 1 118 ? 4.756 0.407 -10.232 1.00 95.56 118 LEU A N 1
ATOM 927 C CA . LEU A 1 118 ? 3.391 -0.119 -10.284 1.00 95.56 118 LEU A CA 1
ATOM 928 C C . LEU A 1 118 ? 2.394 0.931 -10.793 1.00 95.56 118 LEU A C 1
ATOM 930 O O . LEU A 1 118 ? 1.598 0.643 -11.688 1.00 95.56 118 LEU A O 1
ATOM 934 N N . GLN A 1 119 ? 2.487 2.163 -10.289 1.00 95.31 119 GLN A N 1
ATOM 935 C CA . GLN A 1 119 ? 1.655 3.267 -10.755 1.00 95.31 119 GLN A CA 1
ATOM 936 C C . GLN A 1 119 ? 1.878 3.545 -12.245 1.00 95.31 119 GLN A C 1
ATOM 938 O O . GLN A 1 119 ? 0.922 3.722 -12.986 1.00 95.31 119 GLN A O 1
ATOM 943 N N . ARG A 1 120 ? 3.124 3.552 -12.718 1.00 95.00 120 ARG A N 1
ATOM 944 C CA . ARG A 1 120 ? 3.426 3.821 -14.129 1.00 95.00 120 ARG A CA 1
ATOM 945 C C . ARG A 1 120 ? 2.979 2.697 -15.067 1.00 95.00 120 ARG A C 1
ATOM 947 O O . ARG A 1 120 ? 2.554 2.978 -16.180 1.00 95.00 120 ARG A O 1
ATOM 954 N N . GLU A 1 121 ? 3.130 1.440 -14.660 1.00 94.81 121 GLU A N 1
ATOM 955 C CA . GLU A 1 121 ? 2.813 0.279 -15.506 1.00 94.81 121 GLU A CA 1
ATOM 956 C C . GLU A 1 121 ? 1.328 -0.063 -15.544 1.00 94.81 121 GLU A C 1
ATOM 958 O O . GLU A 1 121 ? 0.859 -0.637 -16.528 1.00 94.81 121 GLU A O 1
ATOM 963 N N . ARG A 1 122 ? 0.621 0.211 -14.446 1.00 93.81 122 ARG A N 1
ATOM 964 C CA . ARG A 1 122 ? -0.736 -0.291 -14.217 1.00 93.81 122 ARG A CA 1
ATOM 965 C C . ARG A 1 122 ? -1.701 0.771 -13.707 1.00 93.81 122 ARG A C 1
ATOM 967 O O . ARG A 1 122 ? -2.832 0.428 -13.419 1.00 93.81 122 ARG A O 1
ATOM 974 N N . ASN A 1 123 ? -1.283 2.022 -13.507 1.00 94.19 123 ASN A N 1
ATOM 975 C CA . ASN A 1 123 ? -2.068 3.063 -12.819 1.00 94.19 123 ASN A CA 1
ATOM 976 C C . ASN A 1 123 ? -2.556 2.671 -11.408 1.00 94.19 123 ASN A C 1
ATOM 978 O O . ASN A 1 123 ? -3.398 3.350 -10.825 1.00 94.19 123 ASN A O 1
ATOM 982 N N . ILE A 1 124 ? -1.992 1.613 -10.813 1.00 94.94 124 ILE A N 1
ATOM 983 C CA . ILE A 1 124 ? -2.321 1.179 -9.456 1.00 94.94 124 ILE A CA 1
ATOM 984 C C . ILE A 1 124 ? -1.471 1.984 -8.470 1.00 94.94 124 ILE A C 1
ATOM 986 O O . ILE A 1 124 ? -0.263 1.794 -8.331 1.00 94.94 124 ILE A O 1
ATOM 990 N N . VAL A 1 125 ? -2.126 2.903 -7.774 1.00 94.88 125 VAL A N 1
ATOM 991 C CA . VAL A 1 125 ? -1.533 3.760 -6.739 1.00 94.88 125 VAL A CA 1
ATOM 992 C C . VAL A 1 125 ? -1.510 3.056 -5.378 1.00 94.88 125 VAL A C 1
ATOM 994 O O . VAL A 1 125 ? -2.564 2.745 -4.822 1.00 94.88 125 VAL A O 1
ATOM 997 N N . ILE A 1 126 ? -0.317 2.861 -4.808 1.00 96.19 126 ILE A N 1
ATOM 998 C CA . ILE A 1 126 ? -0.116 2.317 -3.456 1.00 96.19 126 ILE A CA 1
ATOM 999 C C . ILE A 1 126 ? 0.398 3.412 -2.526 1.00 96.19 126 ILE A C 1
ATOM 1001 O O . ILE A 1 126 ? 1.449 4.010 -2.770 1.00 96.19 126 ILE A O 1
ATOM 1005 N N . LYS A 1 127 ? -0.310 3.647 -1.419 1.00 93.94 127 LYS A N 1
ATOM 1006 C CA . LYS A 1 127 ? 0.089 4.643 -0.429 1.00 93.94 127 LYS A CA 1
ATOM 1007 C C . LYS A 1 127 ? 1.156 4.087 0.506 1.00 93.94 127 LYS A C 1
ATOM 1009 O O . LYS A 1 127 ? 0.884 3.201 1.315 1.00 93.94 127 LYS A O 1
ATOM 1014 N N . LEU A 1 128 ? 2.356 4.661 0.454 1.00 94.12 128 LEU A N 1
ATOM 1015 C CA . LEU A 1 128 ? 3.349 4.460 1.508 1.00 94.12 128 LEU A CA 1
ATOM 1016 C C . LEU A 1 128 ? 2.880 5.159 2.783 1.00 94.12 128 LEU A C 1
ATOM 1018 O O . LEU A 1 128 ? 2.617 6.362 2.773 1.00 94.12 128 LEU A O 1
ATOM 1022 N N . ILE A 1 129 ? 2.796 4.403 3.873 1.00 92.12 129 ILE A N 1
ATOM 1023 C CA . ILE A 1 129 ? 2.374 4.904 5.179 1.00 92.12 129 ILE A CA 1
ATOM 1024 C C . ILE A 1 129 ? 3.356 4.443 6.255 1.00 92.12 129 ILE A C 1
ATOM 1026 O O . ILE A 1 129 ? 3.750 3.275 6.316 1.00 92.12 129 ILE A O 1
ATOM 1030 N N . SER A 1 130 ? 3.797 5.373 7.098 1.00 92.00 130 SER A N 1
ATOM 1031 C CA . SER A 1 130 ? 4.754 5.073 8.159 1.00 92.00 130 SER A CA 1
ATOM 1032 C C . SER A 1 130 ? 4.082 4.496 9.403 1.00 92.00 130 SER A C 1
ATOM 1034 O O . SER A 1 130 ? 2.955 4.850 9.741 1.00 92.00 130 SER A O 1
ATOM 1036 N N . ASP A 1 131 ? 4.820 3.705 10.183 1.00 89.44 131 ASP A N 1
ATOM 1037 C CA . ASP A 1 131 ? 4.375 3.226 11.499 1.00 89.44 131 ASP A CA 1
ATOM 1038 C C . ASP A 1 131 ? 3.905 4.364 12.416 1.00 89.44 131 ASP A C 1
ATOM 1040 O O . ASP A 1 131 ? 2.972 4.186 13.197 1.00 89.44 131 ASP A O 1
ATOM 1044 N N . ARG A 1 132 ? 4.521 5.550 12.321 1.00 89.00 132 ARG A N 1
ATOM 1045 C CA . ARG A 1 132 ? 4.111 6.723 13.103 1.00 89.00 132 ARG A CA 1
ATOM 1046 C C . ARG A 1 132 ? 2.714 7.198 12.706 1.00 89.00 132 ARG A C 1
ATOM 1048 O O . ARG A 1 132 ? 1.919 7.522 13.588 1.00 89.00 132 ARG A O 1
ATOM 1055 N N . GLU A 1 133 ? 2.428 7.249 11.409 1.00 89.50 133 GLU A N 1
ATOM 1056 C CA . GLU A 1 133 ? 1.104 7.598 10.887 1.00 89.50 133 GLU A CA 1
ATOM 1057 C C . GLU A 1 133 ? 0.081 6.528 11.257 1.00 89.50 133 GLU A C 1
ATOM 1059 O O . GLU A 1 133 ? -0.972 6.862 11.791 1.00 89.50 133 GLU A O 1
ATOM 1064 N N . ILE A 1 134 ? 0.415 5.245 11.090 1.00 90.81 134 ILE A N 1
ATOM 1065 C CA . ILE A 1 134 ? -0.459 4.132 11.482 1.00 90.81 134 ILE A CA 1
ATOM 1066 C C . ILE A 1 134 ? -0.802 4.215 12.974 1.00 90.81 134 ILE A C 1
ATOM 1068 O O . ILE A 1 134 ? -1.971 4.118 13.334 1.00 90.81 134 ILE A O 1
ATOM 1072 N N . ILE A 1 135 ? 0.190 4.422 13.849 1.00 88.94 135 ILE A N 1
ATOM 1073 C CA . ILE A 1 135 ? -0.023 4.582 15.297 1.00 88.94 135 ILE A CA 1
ATOM 1074 C C . ILE A 1 135 ? -0.926 5.780 15.577 1.00 88.94 135 ILE A C 1
ATOM 1076 O O . ILE A 1 135 ? -1.861 5.669 16.365 1.00 88.94 135 ILE A O 1
ATOM 1080 N N . HIS A 1 136 ? -0.678 6.916 14.922 1.00 88.75 136 HIS A N 1
ATOM 1081 C CA . HIS A 1 136 ? -1.525 8.093 15.069 1.00 88.75 136 HIS A CA 1
ATOM 1082 C C . HIS A 1 136 ? -2.977 7.787 14.683 1.00 88.75 136 HIS A C 1
ATOM 1084 O O . HIS A 1 136 ? -3.894 8.096 15.448 1.00 88.75 136 HIS A O 1
ATOM 1090 N N . TYR A 1 137 ? -3.193 7.147 13.533 1.00 87.31 137 TYR A N 1
ATOM 1091 C CA . TYR A 1 137 ? -4.535 6.814 13.079 1.00 87.31 137 TYR A CA 1
ATOM 1092 C C . TYR A 1 137 ? -5.217 5.823 14.017 1.00 87.31 137 TYR A C 1
ATOM 1094 O O . TYR A 1 137 ? -6.354 6.071 14.416 1.00 87.31 137 TYR A O 1
ATOM 1102 N N . PHE A 1 138 ? -4.499 4.779 14.429 1.00 83.81 138 PHE A N 1
ATOM 1103 C CA . PHE A 1 138 ? -4.998 3.705 15.280 1.00 83.81 138 PHE A CA 1
ATOM 1104 C C . PHE A 1 138 ? -5.348 4.187 16.690 1.00 83.81 138 PHE A C 1
ATOM 1106 O O . PHE A 1 138 ? -6.446 3.943 17.173 1.00 83.81 138 PHE A O 1
ATOM 1113 N N . GLU A 1 139 ? -4.426 4.883 17.355 1.00 84.38 139 GLU A N 1
ATOM 1114 C CA . GLU A 1 139 ? -4.551 5.201 18.782 1.00 84.38 139 GLU A CA 1
ATOM 1115 C C . GLU A 1 139 ? -5.252 6.538 19.035 1.00 84.38 139 GLU A C 1
ATOM 1117 O O . GLU A 1 139 ? -5.877 6.706 20.079 1.00 84.38 139 GLU A O 1
ATOM 1122 N N . LYS A 1 140 ? -5.147 7.506 18.112 1.00 79.69 140 LYS A N 1
ATOM 1123 C CA . LYS A 1 140 ? -5.704 8.852 18.332 1.00 79.69 140 LYS A CA 1
ATOM 1124 C C . LYS A 1 140 ? -6.989 9.105 17.573 1.00 79.69 140 LYS A C 1
ATOM 1126 O O . LYS A 1 140 ? -7.907 9.700 18.126 1.00 79.69 140 LYS A O 1
ATOM 1131 N N . SER A 1 141 ? -7.030 8.735 16.297 1.00 72.94 141 SER A N 1
ATOM 1132 C CA . SER A 1 141 ? -8.153 9.122 15.439 1.00 72.94 141 SER A CA 1
ATOM 1133 C C . SER A 1 141 ? -9.222 8.040 15.283 1.00 72.94 141 SER A C 1
ATOM 1135 O O . SER A 1 141 ? -10.361 8.380 14.980 1.00 72.94 141 SER A O 1
ATOM 1137 N N . GLY A 1 142 ? -8.856 6.764 15.451 1.00 74.06 142 GLY A N 1
ATOM 1138 C CA . GLY A 1 142 ? -9.717 5.607 15.197 1.00 74.06 142 GLY A CA 1
ATOM 1139 C C . GLY A 1 142 ? -10.124 5.416 13.729 1.00 74.06 142 GLY A C 1
ATOM 1140 O O . GLY A 1 142 ? -11.044 4.655 13.456 1.00 74.06 142 GLY A O 1
ATOM 1141 N N . ARG A 1 143 ? -9.504 6.126 12.773 1.00 73.94 143 ARG A N 1
ATOM 1142 C CA . ARG A 1 143 ? -9.865 6.073 11.345 1.00 73.94 143 ARG A CA 1
ATOM 1143 C C . ARG A 1 143 ? -8.686 6.380 10.430 1.00 73.94 143 ARG A C 1
ATOM 1145 O O . ARG A 1 143 ? -7.773 7.110 10.806 1.00 73.94 143 ARG A O 1
ATOM 1152 N N . LEU A 1 144 ? -8.725 5.862 9.206 1.00 73.12 144 LEU A N 1
ATOM 1153 C CA . LEU A 1 144 ? -7.728 6.175 8.180 1.00 73.12 144 LEU A CA 1
ATOM 1154 C C . LEU A 1 144 ? -8.140 7.447 7.440 1.00 73.12 144 LEU A C 1
ATOM 1156 O O . LEU A 1 144 ? -9.090 7.447 6.658 1.00 73.12 144 LEU A O 1
ATOM 1160 N N . GLY A 1 145 ? -7.422 8.543 7.691 1.00 63.03 145 GLY A N 1
ATOM 1161 C CA . GLY A 1 145 ? -7.729 9.842 7.092 1.00 63.03 145 GLY A CA 1
ATOM 1162 C C . GLY A 1 145 ? -9.119 10.381 7.473 1.00 63.03 145 GLY A C 1
ATOM 1163 O O . GLY A 1 145 ? -9.880 9.782 8.232 1.00 63.03 145 GLY A O 1
ATOM 1164 N N . ARG A 1 146 ? -9.467 11.573 6.975 1.00 54.62 146 ARG A N 1
ATOM 1165 C CA . ARG A 1 146 ? -10.798 12.170 7.213 1.00 54.62 146 ARG A CA 1
ATOM 1166 C C . ARG A 1 146 ? -11.885 11.640 6.268 1.00 54.62 146 ARG A C 1
ATOM 1168 O O . ARG A 1 146 ? -13.056 11.905 6.523 1.00 54.62 146 ARG A O 1
ATOM 1175 N N . SER A 1 147 ? -11.514 10.908 5.217 1.00 51.44 147 SER A N 1
ATOM 1176 C CA . SER A 1 147 ? -12.428 10.561 4.125 1.00 51.44 147 SER A CA 1
ATOM 1177 C C . SER A 1 147 ? -11.856 9.489 3.190 1.00 51.44 147 SER A C 1
ATOM 1179 O O . SER A 1 147 ? -11.828 9.703 1.985 1.00 51.44 147 SER A O 1
ATOM 1181 N N . CYS A 1 148 ? -11.452 8.321 3.712 1.00 51.09 148 CYS A N 1
ATOM 1182 C CA . CYS A 1 148 ? -11.366 7.111 2.878 1.00 51.09 148 CYS A CA 1
ATOM 1183 C C . CYS A 1 148 ? -12.791 6.703 2.468 1.00 51.09 148 CYS A C 1
ATOM 1185 O O . CYS A 1 148 ? -13.381 5.785 3.034 1.00 51.09 148 CYS A O 1
ATOM 1187 N N . LEU A 1 149 ? -13.372 7.442 1.527 1.00 55.75 149 LEU A N 1
ATOM 1188 C CA . LEU A 1 149 ? -14.669 7.138 0.950 1.00 55.75 149 LEU A CA 1
ATOM 1189 C C . LEU A 1 149 ? -14.452 6.307 -0.316 1.00 55.75 149 LEU A C 1
ATOM 1191 O O . LEU A 1 149 ? -13.579 6.662 -1.114 1.00 55.75 149 LEU A O 1
ATOM 1195 N N . PRO A 1 150 ? -15.235 5.237 -0.511 1.00 56.25 150 PRO A N 1
ATOM 1196 C CA . PRO A 1 150 ? -15.285 4.569 -1.797 1.00 56.25 150 PRO A CA 1
ATOM 1197 C C . PRO A 1 150 ? -15.659 5.581 -2.889 1.00 56.25 150 PRO A C 1
ATOM 1199 O O . PRO A 1 150 ? -16.655 6.298 -2.736 1.00 56.25 150 PRO A O 1
ATOM 1202 N N . LEU A 1 151 ? -14.909 5.628 -3.994 1.00 57.91 151 LEU A N 1
ATOM 1203 C CA . LEU A 1 151 ? -15.409 6.254 -5.221 1.00 57.91 151 LEU A CA 1
ATOM 1204 C C . LEU A 1 151 ? -16.584 5.402 -5.696 1.00 57.91 151 LEU A C 1
ATOM 1206 O O . LEU A 1 151 ? -16.377 4.310 -6.210 1.00 57.91 151 LEU A O 1
ATOM 1210 N N . ARG A 1 152 ? -17.825 5.838 -5.437 1.00 51.34 152 ARG A N 1
ATOM 1211 C CA . ARG A 1 152 ? -19.002 5.118 -5.942 1.00 51.34 152 ARG A CA 1
ATOM 1212 C C . ARG A 1 152 ? -18.867 4.985 -7.464 1.00 51.34 152 ARG A C 1
ATOM 1214 O O . ARG A 1 152 ? -18.466 5.969 -8.090 1.00 51.34 152 ARG A O 1
ATOM 1221 N N . PRO A 1 153 ? -19.222 3.832 -8.058 1.00 44.34 153 PRO A N 1
ATOM 1222 C CA . PRO A 1 153 ? -19.343 3.758 -9.503 1.00 44.34 153 PRO A CA 1
ATOM 1223 C C . PRO A 1 153 ? -20.365 4.815 -9.927 1.00 44.34 153 PRO A C 1
ATOM 1225 O O . PRO A 1 153 ? -21.369 5.011 -9.233 1.00 44.34 153 PRO A O 1
ATOM 1228 N N . LEU A 1 154 ? -20.106 5.503 -11.038 1.00 44.12 154 LEU A N 1
ATOM 1229 C CA . LEU A 1 154 ? -21.152 6.235 -11.739 1.00 44.12 154 LEU A CA 1
ATOM 1230 C C . LEU A 1 154 ? -22.185 5.184 -12.157 1.00 44.12 154 LEU A C 1
ATOM 1232 O O . LEU A 1 154 ? -21.960 4.414 -13.083 1.00 44.12 154 LEU A O 1
ATOM 1236 N N . VAL A 1 155 ? -23.258 5.056 -11.385 1.00 37.59 155 VAL A N 1
ATOM 1237 C CA . VAL A 1 155 ? -24.465 4.388 -11.858 1.00 37.59 155 VAL A CA 1
ATOM 1238 C C . VAL A 1 155 ? -25.109 5.386 -12.806 1.00 37.59 155 VAL A C 1
ATOM 1240 O O . VAL A 1 155 ? -25.522 6.456 -12.362 1.00 37.59 155 VAL A O 1
ATOM 1243 N N . ASP A 1 156 ? -25.108 5.062 -14.096 1.00 39.66 156 ASP A N 1
ATOM 1244 C CA . ASP A 1 156 ? -25.964 5.730 -15.070 1.00 39.66 156 ASP A CA 1
ATOM 1245 C C . ASP A 1 156 ? -27.421 5.534 -14.605 1.00 39.66 156 ASP A C 1
ATOM 1247 O O . ASP A 1 156 ? -27.884 4.395 -14.490 1.00 39.66 156 ASP A O 1
ATOM 1251 N N . GLU A 1 157 ? -28.103 6.631 -14.255 1.00 38.66 157 GLU A N 1
ATOM 1252 C CA . GLU A 1 157 ? -29.568 6.684 -14.096 1.00 38.66 157 GLU A CA 1
ATOM 1253 C C . GLU A 1 157 ? -30.253 6.853 -15.457 1.00 38.66 157 GLU A C 1
ATOM 1255 O O . GLU A 1 157 ? -29.757 7.661 -16.279 1.00 38.66 157 GLU A O 1
#